Protein AF-A0A2S9G3F4-F1 (afdb_monomer_lite)

Radius of gyration: 23.79 Å; chains: 1; bounding box: 50×18×65 Å

Foldseek 3Di:
DLVVVVVVQVVPDDPPDDPPPTDDSDDDDDDDDDPLRVQVVCCVPPVHRVPDDNCVVCVVVCVVVQADDPVCPVVDDPPDDHHHD

pLDDT: mean 85.76, std 10.87, range [57.53, 97.5]

Structure (mmCIF, N/CA/C/O backbone):
data_AF-A0A2S9G3F4-F1
#
_entry.id   AF-A0A2S9G3F4-F1
#
loop_
_atom_site.group_PDB
_atom_site.id
_atom_site.type_symbol
_atom_site.label_atom_id
_atom_site.label_alt_id
_atom_site.label_comp_id
_atom_site.label_asym_id
_atom_site.label_entity_id
_atom_site.label_seq_id
_atom_site.pdbx_PDB_ins_code
_atom_site.Cartn_x
_atom_site.Cartn_y
_atom_site.Cartn_z
_atom_site.occupancy
_atom_site.B_iso_or_equiv
_atom_site.auth_seq_id
_atom_site.auth_comp_id
_atom_site.auth_asym_id
_atom_site.auth_atom_id
_atom_site.pdbx_PDB_model_num
ATOM 1 N N . ARG A 1 1 ? 8.365 1.491 -22.910 1.00 57.53 1 ARG A N 1
ATOM 2 C CA . ARG A 1 1 ? 9.506 0.709 -22.358 1.00 57.53 1 ARG A CA 1
ATOM 3 C C . ARG A 1 1 ? 10.449 0.185 -23.451 1.00 57.53 1 ARG A C 1
ATOM 5 O O . ARG A 1 1 ? 11.605 -0.049 -23.136 1.00 57.53 1 ARG A O 1
ATOM 12 N N . GLU A 1 2 ? 10.016 0.060 -24.714 1.00 61.91 2 GLU A N 1
ATOM 13 C CA . GLU A 1 2 ? 10.873 -0.350 -25.850 1.00 61.91 2 GLU A CA 1
ATOM 14 C C . GLU A 1 2 ? 12.181 0.439 -25.967 1.00 61.91 2 GLU A C 1
ATOM 16 O O . GLU A 1 2 ? 13.233 -0.165 -26.128 1.00 61.91 2 GLU A O 1
ATOM 21 N N . GLY A 1 3 ? 12.143 1.766 -25.795 1.00 63.62 3 GLY A N 1
ATOM 22 C CA . GLY A 1 3 ? 13.348 2.599 -25.878 1.00 63.62 3 GLY A CA 1
ATOM 23 C C . GLY A 1 3 ? 14.454 2.214 -24.886 1.00 63.62 3 GLY A C 1
ATOM 24 O O . GLY A 1 3 ? 15.625 2.267 -25.241 1.00 63.62 3 GLY A O 1
AT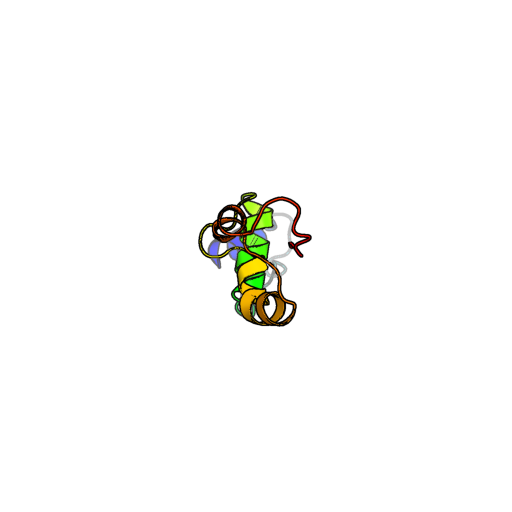OM 25 N N . LEU A 1 4 ? 14.107 1.760 -23.674 1.00 70.69 4 LEU A N 1
ATOM 26 C CA . LEU A 1 4 ? 15.094 1.296 -22.686 1.00 70.69 4 LEU A CA 1
ATOM 27 C C . LEU A 1 4 ? 15.683 -0.069 -23.062 1.00 70.69 4 LEU A C 1
ATOM 29 O O . LEU A 1 4 ? 16.878 -0.293 -22.884 1.00 70.69 4 LEU A O 1
ATOM 33 N N . TRP A 1 5 ? 14.866 -0.962 -23.623 1.00 68.19 5 TRP A N 1
ATOM 34 C CA . TRP A 1 5 ? 15.327 -2.258 -24.125 1.00 68.19 5 TRP A CA 1
ATOM 35 C C . TRP A 1 5 ? 16.262 -2.099 -25.326 1.00 68.19 5 TRP A C 1
ATOM 37 O O . TRP A 1 5 ? 17.345 -2.681 -25.348 1.00 68.19 5 TRP A O 1
ATOM 47 N N . ALA A 1 6 ? 15.881 -1.247 -26.281 1.00 74.25 6 ALA A N 1
ATOM 48 C CA . ALA A 1 6 ? 16.704 -0.911 -27.435 1.00 74.25 6 ALA A CA 1
ATOM 49 C C . ALA A 1 6 ? 18.016 -0.231 -27.016 1.00 74.25 6 ALA A C 1
ATOM 51 O O . ALA A 1 6 ? 19.072 -0.569 -27.544 1.00 74.25 6 ALA A O 1
ATOM 52 N N . ALA A 1 7 ? 17.974 0.672 -26.030 1.00 75.62 7 ALA A N 1
ATOM 53 C CA . ALA A 1 7 ? 19.171 1.324 -25.504 1.00 75.62 7 ALA A CA 1
ATOM 54 C C . ALA A 1 7 ? 20.142 0.327 -24.850 1.00 75.62 7 ALA A C 1
ATOM 56 O O . ALA A 1 7 ? 21.345 0.424 -25.076 1.00 75.62 7 ALA A O 1
ATOM 57 N N . GLY A 1 8 ? 19.645 -0.653 -24.087 1.00 74.19 8 GLY A N 1
ATOM 58 C CA . GLY A 1 8 ? 20.483 -1.703 -23.496 1.00 74.19 8 GLY A CA 1
ATOM 59 C C . GLY A 1 8 ? 21.147 -2.601 -24.547 1.00 74.19 8 GLY A C 1
ATOM 60 O O . GLY A 1 8 ? 22.347 -2.873 -24.464 1.00 74.19 8 GLY A O 1
ATOM 61 N N . ALA A 1 9 ? 20.391 -3.011 -25.570 1.00 74.94 9 ALA A N 1
ATOM 62 C CA . ALA A 1 9 ? 20.936 -3.765 -26.699 1.00 74.94 9 ALA A CA 1
ATOM 63 C C . ALA A 1 9 ? 22.000 -2.949 -27.458 1.00 74.94 9 ALA A C 1
ATOM 65 O O . ALA A 1 9 ? 23.110 -3.435 -27.667 1.00 74.94 9 ALA A O 1
ATOM 66 N N . ALA A 1 10 ? 21.708 -1.684 -27.775 1.00 75.62 10 ALA A N 1
ATOM 67 C CA . ALA A 1 10 ? 22.624 -0.784 -28.474 1.00 75.62 10 ALA A CA 1
ATOM 68 C C . ALA A 1 10 ? 23.889 -0.449 -27.663 1.00 75.62 10 ALA A C 1
ATOM 70 O O . ALA A 1 10 ? 24.965 -0.330 -28.237 1.00 75.62 10 ALA A O 1
ATOM 71 N N . ALA A 1 11 ? 23.803 -0.345 -26.332 1.00 77.38 11 ALA A N 1
ATOM 72 C CA . ALA A 1 11 ? 24.962 -0.092 -25.468 1.00 77.38 11 ALA A CA 1
ATOM 73 C C . ALA A 1 11 ? 26.015 -1.218 -25.507 1.00 77.38 11 ALA A C 1
ATOM 75 O O . ALA A 1 11 ? 27.162 -1.015 -25.101 1.00 77.38 11 ALA A O 1
ATOM 76 N N . SER A 1 12 ? 25.630 -2.403 -25.984 1.00 73.69 12 SER A N 1
ATOM 77 C CA . SER A 1 12 ? 26.504 -3.571 -26.103 1.00 73.69 12 SER A CA 1
ATOM 78 C C . SER A 1 12 ? 27.224 -3.646 -27.459 1.00 73.69 12 SER A C 1
ATOM 80 O O . SER A 1 12 ? 28.166 -4.430 -27.604 1.00 73.69 12 SER A O 1
ATOM 82 N N . GLU A 1 13 ? 26.814 -2.829 -28.435 1.00 76.81 13 GLU A N 1
ATOM 83 C CA . GLU A 1 13 ? 27.401 -2.769 -29.776 1.00 76.81 13 GLU A CA 1
ATOM 84 C C . GLU A 1 13 ? 28.752 -2.048 -29.759 1.00 76.81 13 GLU A C 1
ATOM 86 O O . GLU A 1 13 ? 28.896 -0.955 -29.204 1.00 76.81 13 GLU A O 1
ATOM 91 N N . ARG A 1 14 ? 29.767 -2.656 -30.383 1.00 78.19 14 ARG A N 1
ATOM 92 C CA . ARG A 1 14 ? 31.097 -2.055 -30.547 1.00 78.19 14 ARG A CA 1
ATOM 93 C C . ARG A 1 14 ? 31.733 -2.462 -31.878 1.00 78.19 14 ARG A C 1
ATOM 95 O O . ARG A 1 14 ? 31.442 -3.553 -32.363 1.00 78.19 14 ARG A O 1
ATOM 102 N N . PRO A 1 15 ? 32.641 -1.644 -32.445 1.00 78.00 15 PRO A N 1
ATOM 103 C CA . PRO A 1 15 ? 33.292 -1.942 -33.725 1.00 78.00 15 PRO A CA 1
ATOM 104 C C . PRO A 1 15 ? 34.109 -3.245 -33.753 1.00 78.00 15 PRO A C 1
ATOM 106 O O . PRO A 1 15 ? 34.362 -3.778 -34.827 1.00 78.00 15 PRO A O 1
ATOM 109 N N . ASP A 1 16 ? 34.534 -3.754 -32.593 1.00 83.19 16 ASP A N 1
ATOM 110 C CA . ASP A 1 16 ? 35.263 -5.018 -32.429 1.00 83.19 16 ASP A CA 1
ATOM 111 C C . ASP A 1 16 ? 34.345 -6.248 -32.282 1.00 83.19 16 ASP A C 1
ATOM 113 O O . ASP A 1 16 ? 34.828 -7.369 -32.112 1.00 83.19 16 ASP A O 1
ATOM 117 N N . ARG A 1 17 ? 33.018 -6.068 -32.339 1.00 77.75 17 ARG A N 1
ATOM 118 C CA . ARG A 1 17 ? 32.036 -7.159 -32.296 1.00 77.75 17 ARG A CA 1
ATOM 119 C C . ARG A 1 17 ? 31.667 -7.632 -33.698 1.00 77.75 17 ARG A C 1
ATOM 121 O O . ARG A 1 17 ? 31.685 -6.882 -34.669 1.00 77.75 17 ARG A O 1
ATOM 128 N N . LEU A 1 18 ? 31.322 -8.914 -33.789 1.00 77.19 18 LEU A N 1
ATOM 129 C CA . LEU A 1 18 ? 30.880 -9.531 -35.035 1.00 77.19 18 LEU A CA 1
ATOM 130 C C . LEU A 1 18 ? 29.507 -8.960 -35.450 1.00 77.19 18 LEU A C 1
ATOM 132 O O . LEU A 1 18 ? 28.580 -8.977 -34.634 1.00 77.19 18 LEU A O 1
ATOM 136 N N . PRO A 1 19 ? 29.346 -8.498 -36.704 1.00 69.69 19 PRO A N 1
ATOM 137 C CA . PRO A 1 19 ? 28.068 -7.995 -37.201 1.00 69.69 19 PRO A CA 1
ATOM 138 C C . PRO A 1 19 ? 26.955 -9.044 -37.091 1.00 69.69 19 PRO A C 1
ATOM 140 O O . PRO A 1 19 ? 27.145 -10.199 -37.470 1.00 69.69 19 PRO A O 1
ATOM 143 N N . GLY A 1 20 ? 25.784 -8.641 -36.590 1.00 67.50 20 GLY A N 1
ATOM 144 C CA . GLY A 1 20 ? 24.611 -9.518 -36.468 1.00 67.50 20 GLY A CA 1
ATOM 145 C C . GLY A 1 20 ? 24.601 -10.438 -35.240 1.00 67.50 20 GLY A C 1
ATOM 146 O O . GLY A 1 20 ? 23.672 -11.226 -35.101 1.00 67.50 20 GLY A O 1
ATOM 147 N N . VAL A 1 21 ? 25.592 -10.327 -34.345 1.00 70.69 21 VAL A N 1
ATOM 148 C CA . VAL A 1 21 ? 25.659 -11.075 -33.068 1.00 70.69 21 VAL A CA 1
ATOM 149 C C . VAL A 1 21 ? 25.176 -10.225 -31.876 1.00 70.69 21 VAL A C 1
ATOM 151 O O . VAL A 1 21 ? 25.300 -10.619 -30.718 1.00 70.69 21 VAL A O 1
ATOM 154 N N . GLY A 1 22 ? 24.621 -9.045 -32.157 1.00 66.62 22 GLY A N 1
ATOM 155 C CA . GLY A 1 22 ? 23.967 -8.181 -31.178 1.00 66.62 22 GLY A CA 1
ATOM 156 C C . GLY A 1 22 ? 22.718 -8.817 -30.567 1.00 66.62 22 GLY A C 1
ATOM 157 O O . GLY A 1 22 ? 22.109 -9.722 -31.142 1.00 66.62 22 GLY A O 1
ATOM 158 N N . SER A 1 23 ? 22.332 -8.340 -29.380 1.00 66.56 23 SER A N 1
ATOM 159 C CA . SER A 1 23 ? 21.126 -8.810 -28.686 1.00 66.56 23 SER A CA 1
ATOM 160 C C . SER A 1 23 ? 19.880 -8.628 -29.565 1.00 66.56 23 SER A C 1
ATOM 162 O O . SER A 1 23 ? 19.771 -7.643 -30.295 1.00 66.56 23 SER A O 1
ATOM 164 N N . ALA A 1 24 ? 18.950 -9.587 -29.507 1.00 64.19 24 ALA A N 1
ATOM 165 C CA . ALA A 1 24 ? 17.789 -9.651 -30.393 1.00 64.19 24 ALA A CA 1
ATOM 166 C C . ALA A 1 24 ? 16.985 -8.335 -30.411 1.00 64.19 24 ALA A C 1
ATOM 168 O O . ALA A 1 24 ? 16.648 -7.786 -29.364 1.00 64.19 24 ALA A O 1
ATOM 169 N N . SER A 1 25 ? 16.631 -7.857 -31.610 1.00 65.88 25 SER A N 1
ATOM 170 C CA . SER A 1 25 ? 15.846 -6.625 -31.801 1.00 65.88 25 SER A CA 1
ATOM 171 C C . SER A 1 25 ? 14.370 -6.771 -31.423 1.00 65.88 25 SER A C 1
ATOM 173 O O . SER A 1 25 ? 13.664 -5.774 -31.274 1.00 65.88 25 SER A O 1
ATOM 175 N N . HIS A 1 26 ? 13.890 -8.008 -31.283 1.00 70.12 26 HIS A N 1
ATOM 176 C CA . HIS A 1 26 ? 12.515 -8.294 -30.908 1.00 70.12 26 HIS A CA 1
ATOM 177 C C . HIS A 1 26 ? 12.374 -8.301 -29.385 1.00 70.12 26 HIS A C 1
ATOM 179 O O . HIS A 1 26 ? 12.857 -9.209 -28.708 1.00 70.12 26 HIS A O 1
ATOM 185 N N . VAL A 1 27 ? 11.692 -7.287 -28.853 1.00 72.00 27 VAL A N 1
ATOM 186 C CA . VAL A 1 27 ? 11.356 -7.208 -27.431 1.00 72.00 27 VAL A CA 1
ATOM 187 C C . VAL A 1 27 ? 10.152 -8.118 -27.175 1.00 72.00 27 VAL A C 1
ATOM 189 O O . VAL A 1 27 ? 9.083 -7.856 -27.730 1.00 72.00 27 VAL A O 1
ATOM 192 N N . PRO A 1 28 ? 10.279 -9.174 -26.351 1.00 76.19 28 PRO A N 1
ATOM 193 C CA . PRO A 1 28 ? 9.127 -9.984 -26.000 1.00 76.19 28 PRO A CA 1
ATOM 194 C C . PRO A 1 28 ? 8.143 -9.144 -25.184 1.00 76.19 28 PRO A C 1
ATOM 196 O O . PRO A 1 28 ? 8.533 -8.346 -24.326 1.00 76.19 28 PRO A O 1
ATOM 199 N N . SER A 1 29 ? 6.849 -9.347 -25.420 1.00 81.81 29 SER A N 1
ATOM 200 C CA . SER A 1 29 ? 5.824 -8.786 -24.548 1.00 81.81 29 SER A CA 1
ATOM 201 C C . SER A 1 29 ? 5.966 -9.399 -23.158 1.00 81.81 29 SER A C 1
ATOM 203 O O . SER A 1 29 ? 5.848 -10.615 -22.997 1.00 81.81 29 SER A O 1
ATOM 205 N N . LEU A 1 30 ? 6.199 -8.559 -22.155 1.00 81.69 30 LEU A N 1
ATOM 206 C CA . LEU A 1 30 ? 6.073 -8.980 -20.767 1.00 81.69 30 LEU A CA 1
ATOM 207 C C . LEU A 1 30 ? 4.588 -9.000 -20.391 1.00 81.69 30 LEU A C 1
ATOM 209 O O . LEU A 1 30 ? 3.855 -8.104 -20.825 1.00 81.69 30 LEU A O 1
ATOM 213 N N . PRO A 1 31 ? 4.139 -9.976 -19.584 1.00 85.88 31 PRO A N 1
ATOM 214 C CA . PRO A 1 31 ? 2.824 -9.912 -18.967 1.00 85.88 31 PRO A CA 1
ATOM 215 C C . PRO A 1 31 ? 2.635 -8.570 -18.254 1.00 85.88 31 PRO A C 1
ATOM 217 O O . PRO A 1 31 ? 3.583 -8.014 -17.689 1.00 85.88 31 PRO A O 1
ATOM 220 N N . GLY A 1 32 ? 1.413 -8.042 -18.300 1.00 88.62 32 GLY A N 1
ATOM 221 C CA . GLY A 1 32 ? 1.051 -6.891 -17.482 1.00 88.62 32 GLY A CA 1
ATOM 222 C C . GLY A 1 32 ? 1.234 -7.212 -15.999 1.00 88.62 32 GLY A C 1
ATOM 223 O O . GLY A 1 32 ? 1.108 -8.366 -15.592 1.00 88.62 32 GLY A O 1
ATOM 224 N N . MET A 1 33 ? 1.539 -6.187 -15.211 1.00 92.81 33 MET A N 1
ATOM 225 C CA . MET A 1 33 ? 1.570 -6.310 -13.757 1.00 92.81 33 MET A CA 1
ATOM 226 C C . MET A 1 33 ? 0.147 -6.196 -13.225 1.00 92.81 33 MET A C 1
ATOM 228 O O . MET A 1 33 ? -0.647 -5.395 -13.719 1.00 92.81 33 MET A O 1
ATOM 232 N N . THR A 1 34 ? -0.170 -7.002 -12.223 1.00 93.19 34 THR A N 1
ATOM 233 C CA . THR A 1 34 ? -1.386 -6.837 -11.430 1.00 93.19 34 THR A CA 1
ATOM 234 C C . THR A 1 34 ? -1.309 -5.555 -10.601 1.00 93.19 34 THR A C 1
ATOM 236 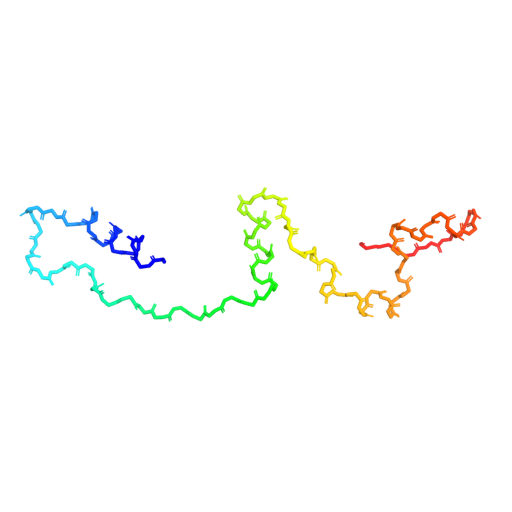O O . THR A 1 34 ? -0.222 -5.054 -10.317 1.00 93.19 34 THR A O 1
ATOM 239 N N . GLU A 1 35 ? -2.454 -5.053 -10.141 1.00 90.62 35 GLU A N 1
ATOM 240 C CA . GLU A 1 35 ? -2.512 -3.885 -9.247 1.00 90.62 35 GLU A CA 1
ATOM 241 C C . GLU A 1 35 ? -1.632 -4.060 -7.999 1.00 90.62 35 GLU A C 1
ATOM 243 O O . GLU A 1 35 ? -0.934 -3.138 -7.593 1.00 90.62 35 GLU A O 1
ATOM 248 N N . LEU A 1 36 ? -1.599 -5.268 -7.422 1.00 91.31 36 LEU A N 1
ATOM 249 C CA . LEU A 1 36 ? -0.752 -5.569 -6.266 1.00 91.31 36 LEU A CA 1
ATOM 250 C C . LEU A 1 36 ? 0.740 -5.454 -6.607 1.00 91.31 36 LEU A C 1
ATOM 252 O O . LEU A 1 36 ? 1.520 -4.916 -5.823 1.00 91.31 36 LEU A O 1
ATOM 256 N N . GLU A 1 37 ? 1.143 -5.962 -7.770 1.00 92.25 37 GLU A N 1
ATOM 257 C CA . GLU A 1 37 ? 2.529 -5.886 -8.231 1.00 92.25 37 GLU A CA 1
ATOM 258 C C . GLU A 1 37 ? 2.930 -4.450 -8.577 1.00 92.25 37 GLU A C 1
ATOM 260 O O . GLU A 1 37 ? 4.069 -4.066 -8.313 1.00 92.25 37 GLU A O 1
ATOM 265 N N . LEU A 1 38 ? 2.011 -3.646 -9.123 1.00 92.75 38 LEU A N 1
ATOM 266 C CA . LEU A 1 38 ? 2.223 -2.215 -9.351 1.00 92.75 38 LEU A CA 1
ATOM 267 C C . LEU A 1 38 ? 2.437 -1.480 -8.026 1.00 92.75 38 LEU A C 1
ATOM 269 O O . LEU A 1 38 ? 3.475 -0.850 -7.852 1.00 92.75 38 LEU A O 1
ATOM 273 N N . THR A 1 39 ? 1.541 -1.661 -7.051 1.00 93.88 39 THR A N 1
ATOM 274 C CA . THR A 1 39 ? 1.689 -1.075 -5.710 1.00 93.88 39 THR A CA 1
ATOM 275 C C . THR A 1 39 ? 3.010 -1.477 -5.047 1.00 93.88 39 THR A C 1
ATOM 277 O O . THR A 1 39 ? 3.684 -0.646 -4.435 1.00 93.88 39 THR A O 1
ATOM 280 N N . ALA A 1 40 ? 3.409 -2.747 -5.165 1.00 91.44 40 ALA A N 1
ATOM 281 C CA . ALA A 1 40 ? 4.681 -3.223 -4.628 1.00 91.44 40 ALA A CA 1
ATOM 282 C C . ALA A 1 40 ? 5.885 -2.574 -5.332 1.00 91.44 40 ALA A C 1
ATOM 284 O O . ALA A 1 40 ? 6.864 -2.216 -4.673 1.00 91.44 40 ALA A O 1
ATOM 285 N N . ALA A 1 41 ? 5.814 -2.396 -6.653 1.00 92.44 41 ALA A N 1
ATOM 286 C CA . ALA A 1 41 ? 6.857 -1.733 -7.424 1.00 92.44 41 ALA A CA 1
ATOM 287 C C . ALA A 1 41 ? 6.963 -0.239 -7.097 1.00 92.44 41 ALA A C 1
ATOM 289 O O . ALA A 1 41 ? 8.080 0.253 -6.945 1.00 92.44 41 ALA A O 1
ATOM 290 N N . ASP A 1 42 ? 5.840 0.459 -6.917 1.00 91.12 42 ASP A N 1
ATOM 291 C CA . ASP A 1 42 ? 5.824 1.861 -6.489 1.00 91.12 42 ASP A CA 1
ATOM 292 C C . ASP A 1 42 ? 6.429 2.016 -5.094 1.00 91.12 42 ASP A C 1
ATOM 294 O O . ASP A 1 42 ? 7.287 2.877 -4.883 1.00 91.12 42 ASP A O 1
ATOM 298 N N . GLY A 1 43 ? 6.071 1.126 -4.163 1.00 91.88 43 GLY A N 1
ATOM 299 C CA . GLY A 1 43 ? 6.653 1.093 -2.824 1.00 91.88 43 GLY A CA 1
ATOM 300 C C . GLY A 1 43 ? 8.164 0.851 -2.845 1.00 91.88 43 GLY A C 1
ATOM 301 O O . GLY A 1 43 ? 8.903 1.528 -2.134 1.00 91.88 43 GLY A O 1
ATOM 302 N N . TRP A 1 44 ? 8.647 -0.059 -3.696 1.00 90.75 44 TRP A N 1
ATOM 303 C CA . TRP A 1 44 ? 10.084 -0.291 -3.872 1.00 90.75 44 TRP A CA 1
ATOM 304 C C . TRP A 1 44 ? 10.802 0.909 -4.504 1.00 90.75 44 TRP A C 1
ATOM 306 O O . TRP A 1 44 ? 11.882 1.288 -4.054 1.00 90.75 44 TRP A O 1
ATOM 316 N N . ALA A 1 45 ? 10.214 1.507 -5.541 1.00 93.56 45 ALA A N 1
ATOM 317 C CA . ALA A 1 45 ? 10.854 2.558 -6.324 1.00 93.56 45 ALA A CA 1
ATOM 318 C C . ALA A 1 45 ? 10.817 3.930 -5.637 1.00 93.56 45 ALA A C 1
ATOM 320 O O . ALA A 1 45 ? 11.758 4.712 -5.773 1.00 93.56 45 ALA A O 1
ATOM 321 N N . THR A 1 46 ? 9.729 4.239 -4.930 1.00 92.62 46 THR A N 1
ATOM 322 C CA . THR A 1 46 ? 9.440 5.588 -4.415 1.00 92.62 46 THR A CA 1
ATOM 323 C C . THR A 1 46 ? 9.278 5.644 -2.898 1.00 92.62 46 THR A C 1
ATOM 325 O O . THR A 1 46 ? 9.292 6.731 -2.324 1.00 92.62 46 THR A O 1
ATOM 328 N N . GLY A 1 47 ? 9.132 4.495 -2.231 1.00 91.19 47 GLY A N 1
ATOM 329 C CA . GLY A 1 47 ? 8.836 4.419 -0.799 1.00 91.19 47 GLY A CA 1
ATOM 330 C C . GLY A 1 47 ? 7.375 4.715 -0.444 1.00 91.19 47 GLY A C 1
ATOM 331 O O . GLY A 1 47 ? 7.014 4.646 0.729 1.00 91.19 47 GLY A O 1
ATOM 332 N N . VAL A 1 48 ? 6.529 5.030 -1.429 1.00 90.38 48 VAL A N 1
ATOM 333 C CA . VAL A 1 48 ? 5.105 5.330 -1.245 1.00 90.38 48 VAL A CA 1
ATOM 334 C C . VAL A 1 48 ? 4.252 4.538 -2.233 1.00 90.38 48 VAL A C 1
ATOM 336 O O . VAL A 1 48 ? 4.736 4.062 -3.253 1.00 90.38 48 VAL A O 1
ATOM 339 N N . SER A 1 49 ? 2.968 4.389 -1.915 1.00 89.38 49 SER A N 1
ATOM 340 C CA . SER A 1 49 ? 1.966 3.801 -2.808 1.00 89.38 49 SER A CA 1
ATOM 341 C C . SER A 1 49 ? 0.900 4.862 -3.095 1.00 89.38 49 SER A C 1
ATOM 343 O O . SER A 1 49 ? 0.004 5.062 -2.277 1.00 89.38 49 SER A O 1
ATOM 345 N N . PRO A 1 50 ? 1.053 5.631 -4.187 1.00 85.50 50 PRO A N 1
ATOM 346 C CA . PRO A 1 50 ? 0.262 6.840 -4.405 1.00 85.50 50 PRO A CA 1
ATOM 347 C C . PRO A 1 50 ? -1.212 6.546 -4.697 1.00 85.50 50 PRO A C 1
ATOM 349 O O . PRO A 1 50 ? -2.068 7.331 -4.300 1.00 85.50 50 PRO A O 1
ATOM 352 N N . ASP A 1 51 ? -1.497 5.419 -5.353 1.00 87.75 51 ASP A N 1
ATOM 353 C CA . ASP A 1 51 ? -2.848 5.085 -5.806 1.00 87.75 51 ASP A CA 1
ATOM 354 C C . ASP A 1 51 ? -3.608 4.198 -4.815 1.00 87.75 51 ASP A C 1
ATOM 356 O O . ASP A 1 51 ? -4.805 4.391 -4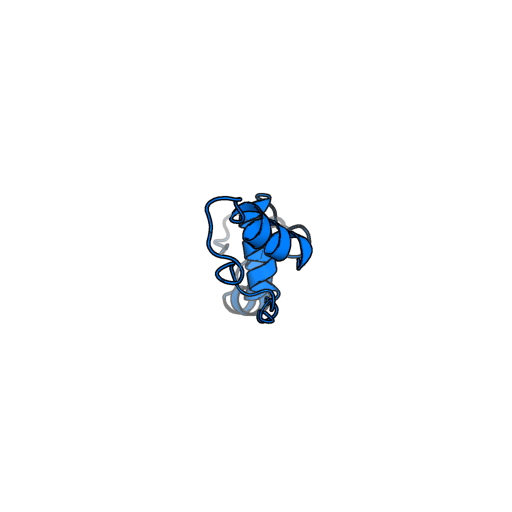.600 1.00 87.75 51 ASP A O 1
ATOM 360 N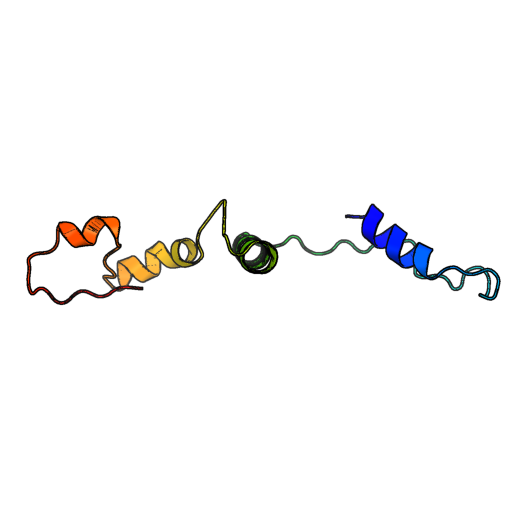 N . ARG A 1 52 ? -2.929 3.213 -4.210 1.00 86.75 52 ARG A N 1
ATOM 361 C CA . ARG A 1 52 ? -3.557 2.247 -3.300 1.00 86.75 52 ARG A CA 1
ATOM 362 C C . ARG A 1 52 ? -2.570 1.654 -2.306 1.00 86.75 52 ARG A C 1
ATOM 364 O O . ARG A 1 52 ? -1.531 1.144 -2.709 1.00 86.75 52 ARG A O 1
ATOM 371 N N . TYR A 1 53 ? -2.917 1.631 -1.022 1.00 88.69 53 TYR A N 1
ATOM 372 C CA . TYR A 1 53 ? -2.060 1.071 0.021 1.00 88.69 53 TYR A CA 1
ATOM 373 C C . TYR A 1 53 ? -2.192 -0.465 0.127 1.00 88.69 53 TYR A C 1
ATOM 375 O O . TYR A 1 53 ? -3.296 -1.000 -0.018 1.00 88.69 53 TYR A O 1
ATOM 383 N N . PRO A 1 54 ? -1.116 -1.221 0.446 1.00 87.44 54 PRO A N 1
ATOM 384 C CA . PRO A 1 54 ? -1.147 -2.690 0.472 1.00 87.44 54 PRO A CA 1
ATOM 385 C C . PRO A 1 54 ? -2.242 -3.317 1.346 1.00 87.44 54 PRO A C 1
ATOM 387 O O . PRO A 1 54 ? -2.808 -4.351 0.993 1.00 87.44 54 PRO A O 1
ATOM 390 N N . THR A 1 55 ? -2.592 -2.701 2.477 1.00 90.94 55 THR A N 1
ATOM 391 C CA . THR A 1 55 ? -3.629 -3.250 3.366 1.00 90.94 55 THR A CA 1
ATOM 392 C C . THR A 1 55 ? -5.040 -3.095 2.797 1.00 90.94 55 THR A C 1
ATOM 394 O O . THR A 1 55 ? -5.969 -3.747 3.274 1.00 90.94 55 THR A O 1
ATOM 397 N N . GLU A 1 56 ? -5.253 -2.271 1.770 1.00 91.38 56 GLU A N 1
ATOM 398 C CA . GLU A 1 56 ? -6.552 -2.156 1.102 1.00 91.38 56 GLU A CA 1
ATOM 399 C C . GLU A 1 56 ? -6.901 -3.416 0.304 1.00 91.38 56 GLU A C 1
ATOM 401 O O . GLU A 1 56 ? -8.073 -3.783 0.231 1.00 91.38 56 GLU A O 1
ATOM 406 N N . PHE A 1 57 ? -5.906 -4.133 -0.231 1.00 92.38 57 PHE A N 1
ATOM 407 C CA . PHE A 1 57 ? -6.111 -5.419 -0.914 1.00 92.38 57 PHE A CA 1
ATOM 408 C C . PHE A 1 57 ? -6.675 -6.500 0.015 1.00 92.38 57 PHE A C 1
ATOM 410 O O . PHE A 1 57 ? -7.263 -7.469 -0.452 1.00 92.38 57 PHE A O 1
ATOM 417 N N . LEU A 1 58 ? -6.507 -6.323 1.325 1.00 93.75 58 LEU A N 1
ATOM 418 C CA . LEU A 1 58 ? -6.926 -7.268 2.352 1.00 93.75 58 LEU A CA 1
ATOM 419 C C . LEU A 1 58 ? -8.150 -6.774 3.129 1.00 93.75 58 LEU A C 1
ATOM 421 O O . LEU A 1 58 ? -8.477 -7.367 4.152 1.00 93.75 58 LEU A O 1
ATOM 425 N N . ARG A 1 59 ? -8.819 -5.695 2.690 1.00 93.81 59 ARG A N 1
ATOM 426 C CA . ARG A 1 59 ? -9.824 -5.006 3.512 1.00 93.81 59 ARG A CA 1
ATOM 427 C C . ARG A 1 59 ? -10.959 -5.912 3.964 1.00 93.81 59 ARG A C 1
ATOM 429 O O . ARG A 1 59 ? -11.214 -5.985 5.156 1.00 93.81 59 ARG A O 1
ATOM 436 N N . GLU A 1 60 ? -11.543 -6.669 3.044 1.00 95.44 60 GLU A N 1
ATOM 437 C CA . GLU A 1 60 ? -12.618 -7.618 3.355 1.00 95.44 60 GLU A CA 1
ATOM 438 C C . GLU A 1 60 ? -12.179 -8.667 4.388 1.00 95.44 60 GLU A C 1
ATOM 440 O O . GLU A 1 60 ? -12.909 -8.968 5.332 1.00 95.44 60 GLU A O 1
ATOM 445 N N . ASN A 1 61 ? -10.952 -9.179 4.265 1.00 96.62 61 ASN A N 1
ATOM 446 C CA . ASN A 1 61 ? -10.412 -10.174 5.189 1.00 96.62 61 ASN A CA 1
ATOM 447 C C . ASN A 1 61 ? -10.104 -9.566 6.565 1.00 96.62 61 ASN A C 1
ATOM 449 O O . ASN A 1 61 ? -10.367 -10.193 7.588 1.00 96.62 61 ASN A O 1
ATOM 453 N N . LEU A 1 62 ? -9.539 -8.356 6.601 1.00 96.25 62 LEU A N 1
ATOM 454 C CA . LEU A 1 62 ? -9.246 -7.626 7.837 1.00 96.25 62 LEU A CA 1
ATOM 455 C C . LEU A 1 62 ? -10.540 -7.278 8.583 1.00 96.25 62 LEU A C 1
ATOM 457 O O . LEU A 1 62 ? -10.621 -7.476 9.796 1.00 96.25 62 LEU A O 1
ATOM 461 N N . ASP A 1 63 ? -11.569 -6.852 7.852 1.00 95.56 63 ASP A N 1
ATOM 462 C CA . ASP A 1 63 ? -12.896 -6.574 8.396 1.00 95.56 63 ASP A CA 1
ATOM 463 C C . ASP A 1 63 ? -13.534 -7.854 8.960 1.00 95.56 63 ASP A C 1
ATOM 465 O O . ASP A 1 63 ? -14.046 -7.847 10.079 1.00 95.56 63 ASP A O 1
ATOM 469 N N . ALA A 1 64 ? -13.427 -8.982 8.247 1.00 97.12 64 ALA A N 1
ATOM 470 C CA . ALA A 1 64 ? -13.908 -10.281 8.724 1.00 97.12 64 ALA A CA 1
ATOM 471 C C . ALA A 1 64 ? -13.197 -10.760 10.006 1.00 97.12 64 ALA A C 1
ATOM 473 O O . ALA A 1 64 ? -13.790 -11.476 10.812 1.00 97.12 64 ALA A O 1
ATOM 474 N N . MET A 1 65 ? -11.943 -10.352 10.222 1.00 97.00 65 MET A N 1
ATOM 475 C CA . MET A 1 65 ? -11.194 -10.626 11.454 1.00 97.00 65 MET A CA 1
ATOM 476 C C . MET A 1 65 ? -11.514 -9.647 12.597 1.00 97.00 65 MET A C 1
ATOM 478 O O . MET A 1 65 ? -11.046 -9.853 13.716 1.00 97.00 65 MET A O 1
ATOM 482 N N . GLY A 1 66 ? -12.302 -8.597 12.346 1.00 96.12 66 GLY A N 1
ATOM 483 C CA . GLY A 1 66 ? -12.631 -7.574 13.340 1.00 96.12 66 GLY A CA 1
ATOM 484 C C . GLY A 1 66 ? -11.501 -6.573 13.598 1.00 96.12 66 GLY A C 1
ATOM 485 O O . GLY A 1 66 ? -11.415 -6.015 14.693 1.00 96.12 66 GLY A O 1
ATOM 486 N N . VAL A 1 67 ? -10.619 -6.357 12.618 1.00 96.94 67 VAL A N 1
ATOM 487 C CA . VAL A 1 67 ? -9.578 -5.322 12.685 1.00 96.94 67 VAL A CA 1
ATOM 488 C C . VAL A 1 67 ? -10.231 -3.938 12.711 1.00 96.94 67 VAL A C 1
ATOM 490 O O . VAL A 1 67 ? -11.096 -3.633 11.892 1.00 96.94 67 VAL A O 1
ATOM 493 N N . VAL A 1 68 ? -9.800 -3.075 13.632 1.00 96.19 68 VAL A N 1
ATOM 494 C CA . VAL A 1 68 ? -10.281 -1.692 13.729 1.00 96.19 68 VAL A CA 1
ATOM 495 C C . VAL A 1 68 ? -9.346 -0.772 12.934 1.00 96.19 68 VAL A C 1
ATOM 497 O O . VAL A 1 68 ? -8.162 -0.686 13.270 1.00 96.19 68 VAL A O 1
ATOM 500 N N . PRO A 1 69 ? -9.836 -0.071 11.894 1.00 94.50 69 PRO A N 1
ATOM 501 C CA . PRO A 1 69 ? -9.016 0.864 11.134 1.00 94.50 69 PRO A CA 1
ATOM 502 C C . PRO A 1 69 ? -8.713 2.129 11.947 1.00 94.50 69 PRO A C 1
ATOM 504 O O . PRO A 1 69 ? -9.461 2.511 12.851 1.00 94.50 69 PRO A O 1
ATOM 507 N N . ALA A 1 70 ? -7.597 2.783 11.614 1.00 93.69 70 ALA A N 1
ATOM 508 C CA . ALA A 1 70 ? -7.055 3.902 12.383 1.00 93.69 70 ALA A CA 1
ATOM 509 C C . ALA A 1 70 ? -8.041 5.074 12.548 1.00 93.69 70 ALA A C 1
ATOM 511 O O . ALA A 1 70 ? -8.121 5.668 13.621 1.00 93.69 70 ALA A O 1
ATOM 512 N N . ASP A 1 71 ? -8.829 5.366 11.513 1.00 94.25 71 ASP A N 1
ATOM 513 C CA . ASP A 1 71 ? -9.852 6.417 11.500 1.00 94.25 71 ASP A CA 1
ATOM 514 C C . ASP A 1 71 ? -11.029 6.141 12.455 1.00 94.25 71 ASP A C 1
ATOM 516 O O . ASP A 1 71 ? -11.711 7.070 12.885 1.00 94.25 71 ASP A O 1
ATOM 520 N N . ARG A 1 72 ? -11.248 4.878 12.841 1.00 94.81 72 ARG A N 1
ATOM 521 C CA . ARG A 1 72 ? -12.312 4.462 13.769 1.00 94.81 72 ARG A CA 1
A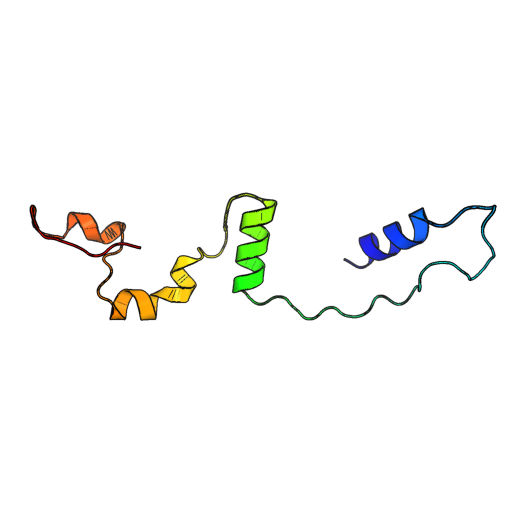TOM 522 C C . ARG A 1 72 ? -11.843 4.267 15.203 1.00 94.81 72 ARG A C 1
ATOM 524 O O . ARG A 1 72 ? -12.692 4.164 16.088 1.00 94.81 72 ARG A O 1
ATOM 531 N N . LEU A 1 73 ? -10.536 4.253 15.468 1.00 94.81 73 LEU A N 1
ATOM 532 C CA . LEU A 1 73 ? -10.000 4.009 16.814 1.00 94.81 73 LEU A CA 1
ATOM 533 C C . LEU A 1 73 ? -10.568 4.971 17.865 1.00 94.81 73 LEU A C 1
ATOM 535 O O . LEU A 1 73 ? -10.888 4.544 18.968 1.00 94.81 73 LEU A O 1
ATOM 539 N N . LEU A 1 74 ? -10.778 6.242 17.511 1.00 95.62 74 LEU A N 1
ATOM 540 C CA . LEU A 1 74 ? -11.312 7.256 18.433 1.00 95.62 74 LEU A CA 1
ATOM 541 C C . LEU A 1 74 ? -12.782 7.040 18.829 1.00 95.62 74 LEU A C 1
ATOM 543 O O . LEU A 1 74 ? -13.265 7.689 19.751 1.00 95.62 74 LEU A O 1
ATOM 547 N N . SER A 1 75 ? -13.502 6.155 18.137 1.00 96.19 75 SER A N 1
ATOM 548 C CA . SER A 1 75 ? -14.885 5.797 18.477 1.00 96.19 75 SER A CA 1
ATOM 549 C C . SER A 1 75 ? -14.983 4.614 19.444 1.00 96.19 75 SER A C 1
ATOM 551 O O . SER A 1 75 ? -16.066 4.312 19.946 1.00 96.19 75 SER A O 1
ATOM 553 N N . VAL A 1 76 ? -13.863 3.936 19.709 1.00 96.88 76 VAL A N 1
ATOM 554 C CA . VAL A 1 76 ? -13.814 2.783 20.604 1.00 96.88 76 VAL A CA 1
ATOM 555 C C . VAL A 1 76 ? -13.720 3.265 22.061 1.00 96.88 76 VAL A C 1
ATOM 557 O O . VAL A 1 76 ? -12.909 4.146 22.349 1.00 96.88 76 VAL A O 1
ATOM 560 N N . PRO A 1 77 ? -14.507 2.701 23.000 1.00 97.50 77 PRO A N 1
ATOM 561 C CA . PRO A 1 77 ? -14.423 3.066 24.412 1.00 97.50 77 PRO A CA 1
ATOM 562 C C . PRO A 1 77 ? -13.029 2.841 25.004 1.00 97.50 77 PRO A C 1
ATOM 564 O O . PRO A 1 77 ? -12.373 1.837 24.707 1.00 97.50 77 PRO A O 1
ATOM 567 N N . ASP A 1 78 ? -12.615 3.739 25.898 1.00 96.56 78 ASP A N 1
ATOM 568 C CA . ASP A 1 78 ? -11.333 3.637 26.597 1.00 96.56 78 ASP A CA 1
ATOM 569 C C . ASP A 1 78 ? -11.185 2.300 27.346 1.00 96.56 78 ASP A C 1
ATOM 571 O O . ASP A 1 78 ? -12.153 1.732 27.857 1.00 96.56 78 ASP A O 1
ATOM 575 N N . GLY A 1 79 ? -9.964 1.765 27.363 1.00 95.75 79 GLY A N 1
ATOM 576 C CA . GLY A 1 79 ? -9.659 0.458 27.953 1.00 95.75 79 GLY A CA 1
ATOM 577 C C . GLY A 1 79 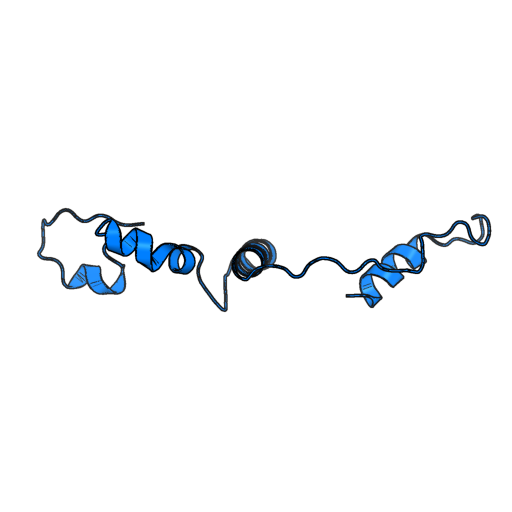? -10.127 -0.762 27.142 1.00 95.75 79 GLY A C 1
ATOM 578 O O . GLY A 1 79 ? -9.858 -1.896 27.547 1.00 95.75 79 GLY A O 1
ATOM 579 N N . THR A 1 80 ? -10.782 -0.577 25.990 1.00 97.12 80 THR A N 1
ATOM 580 C CA . THR A 1 80 ? -11.179 -1.692 25.113 1.00 97.12 80 THR A CA 1
ATOM 581 C C . THR A 1 80 ? -9.971 -2.259 24.370 1.00 97.12 80 THR A C 1
ATOM 583 O O . THR A 1 80 ? -9.200 -1.534 23.743 1.00 97.12 80 THR A O 1
ATOM 586 N N . ARG A 1 81 ? -9.821 -3.588 24.380 1.00 96.69 81 ARG A N 1
ATOM 587 C CA . ARG A 1 81 ? -8.822 -4.273 23.548 1.00 96.69 81 ARG A CA 1
ATOM 588 C C . ARG A 1 81 ? -9.313 -4.333 22.105 1.00 96.69 81 ARG A C 1
ATOM 590 O O . ARG A 1 81 ? -10.407 -4.833 21.858 1.00 96.69 81 ARG A O 1
ATOM 597 N N . VAL A 1 82 ? -8.482 -3.889 21.168 1.00 96.81 82 VAL A N 1
ATOM 598 C CA . VAL A 1 82 ? -8.774 -3.911 19.728 1.00 96.81 82 VAL A CA 1
ATOM 599 C C . VAL A 1 82 ? -7.713 -4.690 18.961 1.00 96.81 82 VAL A C 1
ATOM 601 O O . VAL A 1 82 ? -6.574 -4.817 19.414 1.00 96.81 82 VAL A O 1
ATOM 604 N N . LEU A 1 83 ? -8.096 -5.207 17.797 1.00 96.56 83 LEU A N 1
ATOM 605 C CA . LEU A 1 83 ? -7.186 -5.803 16.825 1.00 96.56 83 LEU A CA 1
ATOM 606 C C . LEU A 1 83 ? -6.810 -4.746 15.773 1.00 96.56 83 LEU A C 1
ATOM 608 O O . LEU A 1 83 ? -7.694 -4.061 15.264 1.00 96.56 83 LEU A O 1
ATOM 612 N N . VAL A 1 84 ? -5.521 -4.620 15.447 1.00 93.38 84 VAL A N 1
ATOM 613 C CA . VAL A 1 84 ? -4.980 -3.674 14.447 1.00 93.38 84 VAL A CA 1
ATOM 614 C C . VAL A 1 84 ? -4.066 -4.409 13.457 1.00 93.38 84 VAL A C 1
ATOM 616 O O . VAL A 1 84 ? -3.534 -5.465 13.807 1.00 93.38 84 VAL A O 1
ATOM 619 N N . ALA A 1 85 ? -3.897 -3.868 12.243 1.00 85.06 85 ALA A N 1
ATOM 620 C CA . ALA A 1 85 ? -3.066 -4.430 11.170 1.00 85.06 85 ALA A CA 1
ATOM 621 C C . ALA A 1 85 ? -2.514 -3.345 10.236 1.00 85.06 85 ALA A C 1
ATOM 623 O O . ALA A 1 85 ? -3.229 -2.334 10.034 1.00 85.06 85 ALA A O 1
#

Sequence (85 aa):
REGLWAAGAAASERPDRLPGVGSASHVPSLPGMTELELTAADGWATGVSPDRYPTEFLRENLDAMGVVPADRLLSVPDGTRVLVA

Secondary structure (DSSP, 8-state):
-HHHHHHHHHHT--TTSPTT-SPPS-PPPPPPPPHHHHHHHHHHHHSS-SS--GGGGGHHHHHHTTBPPGGGGGGSPTT---B--